Protein AF-A0A925EQ00-F1 (afdb_monomer_lite)

Sequence (76 aa):
MPWPKPNAKSRPKLRLPLVLNRRESEALDKALQTAIDEAVPGSDHLAFLYTLLRKNERILRKLQDSDGEDLETFDD

Foldseek 3Di:
DDDDDPDPPPPPPPPPPPPQDLVNLVVLLVVLVVCLVPDDPPDPVNVVSVVVNVVSVVVNVVNVVVVVPPDDPDDD

Secondary structure (DSSP, 8-state):
-PPPP----------------HHHHHHHHHHHHHHHHHSPTT-HHHHHHHHHHHHHHHHHHHHHHHTT--S-----

pLDDT: mean 73.88, std 17.12, range [44.03, 94.69]

Radius of gyration: 20.4 Å; chains: 1; bounding box: 57×24×52 Å

Structure (mmCIF, N/CA/C/O backbone):
data_AF-A0A925EQ00-F1
#
_entry.id   AF-A0A925EQ00-F1
#
loop_
_atom_site.group_PDB
_atom_site.id
_atom_site.type_symbol
_atom_site.label_atom_id
_atom_site.label_alt_id
_atom_site.label_comp_id
_atom_site.label_asym_id
_atom_site.label_entity_id
_atom_site.label_seq_id
_atom_site.pdbx_PDB_ins_code
_atom_site.Cartn_x
_atom_site.Cartn_y
_atom_site.Cartn_z
_atom_site.occupancy
_atom_site.B_iso_or_equiv
_atom_site.auth_seq_id
_atom_site.auth_comp_id
_atom_site.auth_asym_id
_atom_site.auth_atom_id
_atom_site.pdbx_PDB_model_num
ATOM 1 N N . MET A 1 1 ? -41.394 -14.531 -33.076 1.00 53.84 1 MET A N 1
ATOM 2 C CA . MET A 1 1 ? -40.020 -14.099 -33.422 1.00 53.84 1 MET A CA 1
ATOM 3 C C . MET A 1 1 ? -39.209 -13.977 -32.137 1.00 53.84 1 MET A C 1
ATOM 5 O O . MET A 1 1 ? -39.721 -13.336 -31.224 1.00 53.84 1 MET A O 1
ATOM 9 N N . PRO A 1 2 ? -38.025 -14.601 -31.994 1.00 55.69 2 PRO A N 1
ATOM 10 C CA . PRO A 1 2 ? -37.211 -14.446 -30.793 1.00 55.69 2 PRO A CA 1
ATOM 11 C C . PRO A 1 2 ? -36.323 -13.200 -30.916 1.00 55.69 2 PRO A C 1
ATOM 13 O O . PRO A 1 2 ? -35.683 -12.978 -31.942 1.00 55.69 2 PRO A O 1
ATOM 16 N N . TRP A 1 3 ? -36.308 -12.377 -29.871 1.00 61.31 3 TRP A N 1
ATOM 17 C CA . TRP A 1 3 ? -35.498 -11.163 -29.791 1.00 61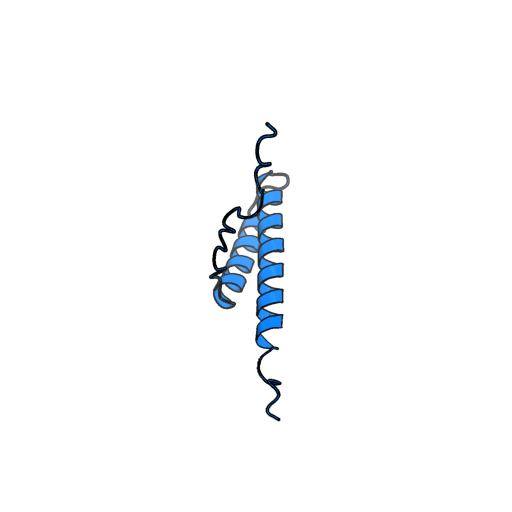.31 3 TRP A CA 1
ATOM 18 C C . TRP A 1 3 ? -34.007 -11.507 -29.621 1.00 61.31 3 TRP A C 1
ATOM 20 O O . TRP A 1 3 ? -33.683 -12.475 -28.922 1.00 61.31 3 TRP A O 1
ATOM 30 N N . PRO A 1 4 ? -33.085 -10.737 -30.227 1.00 65.69 4 PRO A N 1
ATOM 31 C CA . PRO A 1 4 ? -31.654 -10.970 -30.080 1.00 65.69 4 PRO A CA 1
ATOM 32 C C . PRO A 1 4 ? -31.213 -10.716 -28.632 1.00 65.69 4 PRO A C 1
ATOM 34 O O . PRO A 1 4 ? -31.529 -9.688 -28.034 1.00 65.69 4 PRO A O 1
ATOM 37 N N . LYS A 1 5 ? -30.475 -11.674 -28.058 1.00 63.97 5 LYS A N 1
ATOM 38 C CA . LYS A 1 5 ? -29.896 -11.560 -26.713 1.00 63.97 5 LYS A CA 1
ATOM 39 C C . LYS A 1 5 ? -28.892 -10.394 -26.677 1.00 63.97 5 LYS A C 1
ATOM 41 O O . LYS A 1 5 ? -28.055 -10.310 -27.579 1.00 63.97 5 LYS A O 1
ATOM 46 N N . PRO A 1 6 ? -28.907 -9.535 -25.643 1.00 58.53 6 PRO A N 1
ATOM 47 C CA . PRO A 1 6 ? -27.930 -8.463 -25.509 1.00 58.53 6 PRO A CA 1
ATOM 48 C C . PRO A 1 6 ? -26.538 -9.062 -25.285 1.00 58.53 6 PRO A C 1
ATOM 50 O O . PRO A 1 6 ? -26.268 -9.729 -24.285 1.00 58.53 6 PRO A O 1
ATOM 53 N N . ASN A 1 7 ? -25.648 -8.844 -26.251 1.00 53.88 7 ASN A N 1
ATOM 54 C CA . ASN A 1 7 ? -24.262 -9.284 -26.195 1.00 53.88 7 ASN A CA 1
ATOM 55 C C . ASN A 1 7 ? -23.527 -8.417 -25.156 1.00 53.88 7 ASN A C 1
ATOM 57 O O . ASN A 1 7 ? -23.165 -7.274 -25.423 1.00 53.88 7 ASN A O 1
ATOM 61 N N . ALA A 1 8 ? -23.330 -8.943 -23.946 1.00 55.59 8 ALA A N 1
ATOM 62 C CA . ALA A 1 8 ? -22.676 -8.268 -22.821 1.00 55.59 8 ALA A CA 1
ATOM 63 C C . ALA A 1 8 ? -21.144 -8.135 -22.997 1.00 55.59 8 ALA A C 1
ATOM 65 O O . ALA A 1 8 ? -20.376 -8.432 -22.083 1.00 55.59 8 ALA A O 1
ATOM 66 N N . LYS A 1 9 ? -20.672 -7.730 -24.182 1.00 58.56 9 LYS A N 1
ATOM 67 C CA . LYS A 1 9 ? -19.253 -7.767 -24.570 1.00 58.56 9 LYS A CA 1
ATOM 68 C C . LYS A 1 9 ? -18.716 -6.421 -25.060 1.00 58.56 9 LYS A C 1
ATOM 70 O O . LYS A 1 9 ? -18.1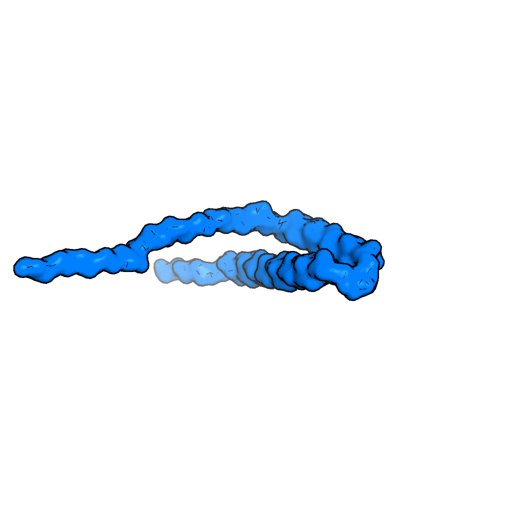09 -6.367 -26.114 1.00 58.56 9 LYS A O 1
ATOM 75 N N . SER A 1 10 ? -18.881 -5.350 -24.291 1.00 56.06 10 SER A N 1
ATOM 76 C CA . SER A 1 10 ? -17.934 -4.217 -24.313 1.00 56.06 10 SER A CA 1
ATOM 77 C C . SER A 1 10 ? -18.324 -3.194 -23.253 1.00 56.06 10 SER A C 1
ATOM 79 O O . SER A 1 10 ? -18.780 -2.094 -23.557 1.00 56.06 10 SER A O 1
ATOM 81 N N . ARG A 1 11 ? -18.149 -3.533 -21.972 1.00 55.69 11 ARG A N 1
ATOM 82 C CA . ARG A 1 11 ? -17.981 -2.454 -20.993 1.00 55.69 11 ARG A CA 1
ATOM 83 C C . ARG A 1 11 ? -16.639 -1.800 -21.337 1.00 55.69 11 ARG A C 1
ATOM 85 O O . ARG A 1 11 ? -15.644 -2.534 -21.324 1.00 55.69 11 ARG A O 1
ATOM 92 N N . PRO A 1 12 ? -16.580 -0.506 -21.698 1.00 55.94 12 PRO A N 1
ATOM 93 C CA . PRO A 1 12 ? -15.308 0.159 -21.923 1.00 55.94 12 PRO A CA 1
ATOM 94 C C . PRO A 1 12 ? -14.503 0.019 -20.635 1.00 55.94 12 PRO A C 1
ATOM 96 O O . PRO A 1 12 ? -14.884 0.525 -19.580 1.00 55.94 12 PRO A O 1
ATOM 99 N N . LYS A 1 13 ? -13.423 -0.762 -20.694 1.00 54.41 13 LYS A N 1
ATOM 100 C CA . LYS A 1 13 ? -12.454 -0.810 -19.608 1.00 54.41 13 LYS A CA 1
ATOM 101 C C . LYS A 1 13 ? -11.777 0.550 -19.648 1.00 54.41 13 LYS A C 1
ATOM 103 O O . LYS A 1 13 ? -10.888 0.751 -20.469 1.00 54.41 13 LYS A O 1
ATOM 108 N N . LEU A 1 14 ? -12.231 1.474 -18.804 1.00 44.03 14 LEU A N 1
ATOM 109 C CA . LEU A 1 14 ? -11.464 2.646 -18.399 1.00 44.03 14 LEU A CA 1
ATOM 110 C C . LEU A 1 14 ? -10.149 2.117 -17.824 1.00 44.03 14 LEU A C 1
ATOM 112 O O . LEU A 1 14 ? -10.029 1.806 -16.642 1.00 44.03 14 LEU A O 1
ATOM 116 N N . ARG A 1 15 ? -9.180 1.905 -18.712 1.00 50.94 15 ARG A N 1
ATOM 117 C CA . ARG A 1 15 ? -7.792 1.687 -18.355 1.00 50.94 15 ARG A CA 1
ATOM 118 C C . ARG A 1 15 ? -7.297 3.068 -17.989 1.00 50.94 15 ARG A C 1
ATOM 120 O O . ARG A 1 15 ? -6.799 3.781 -18.848 1.00 50.94 15 ARG A O 1
ATOM 127 N N . LEU A 1 16 ? -7.541 3.467 -16.743 1.00 48.03 16 LEU A N 1
ATOM 128 C CA . LEU A 1 16 ? -6.793 4.568 -16.160 1.00 48.03 16 LEU A CA 1
ATOM 129 C C . LEU A 1 16 ? -5.325 4.163 -16.321 1.00 48.03 16 LEU A C 1
ATOM 131 O O . LEU A 1 16 ? -4.947 3.129 -15.755 1.00 48.03 16 LEU A O 1
ATOM 135 N N . PRO A 1 17 ? -4.537 4.856 -17.166 1.00 54.72 17 PRO A N 1
ATOM 136 C CA . PRO A 1 17 ? -3.116 4.602 -17.201 1.00 54.72 17 PRO A CA 1
ATOM 137 C C . PRO A 1 17 ? -2.651 4.840 -15.775 1.00 54.72 17 PRO A C 1
ATOM 139 O O . PRO A 1 17 ? -2.994 5.840 -15.143 1.00 54.72 17 PRO A O 1
ATOM 142 N N . LEU A 1 18 ? -2.002 3.836 -15.217 1.00 59.47 18 LEU A N 1
ATOM 143 C CA . LEU A 1 18 ? -1.486 3.915 -13.874 1.00 59.47 18 LEU A CA 1
ATOM 144 C C . LEU A 1 18 ? -0.252 4.824 -13.959 1.00 59.47 18 LEU A C 1
ATOM 146 O O . LEU A 1 18 ? 0.863 4.344 -14.106 1.00 59.47 18 LEU A O 1
ATOM 150 N N . VAL A 1 19 ? -0.472 6.141 -14.017 1.00 64.81 19 VAL A N 1
ATOM 151 C CA . VAL A 1 19 ? 0.577 7.161 -14.178 1.00 64.81 19 VAL A CA 1
ATOM 152 C C . VAL A 1 19 ? 1.154 7.474 -12.803 1.00 64.81 19 VAL A C 1
ATOM 154 O O . VAL A 1 19 ? 1.027 8.582 -12.302 1.00 64.81 19 VAL A O 1
ATOM 157 N N . LEU A 1 20 ? 1.690 6.454 -12.142 1.00 65.31 20 LEU A N 1
ATOM 158 C CA . LEU A 1 20 ? 2.598 6.665 -11.027 1.00 65.31 20 LEU A CA 1
ATOM 159 C C . LEU A 1 20 ? 3.928 6.070 -11.449 1.00 65.31 20 LEU A C 1
ATOM 161 O O . LEU A 1 20 ? 4.046 4.858 -11.629 1.00 65.31 20 LEU A O 1
A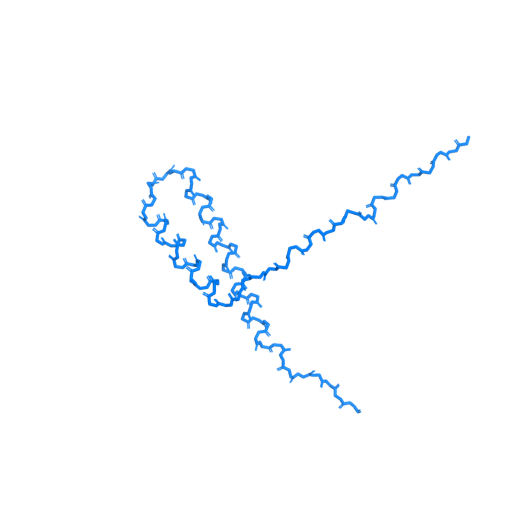TOM 165 N N . ASN A 1 21 ? 4.919 6.929 -11.649 1.00 77.69 21 ASN A N 1
ATOM 166 C CA . ASN A 1 21 ? 6.289 6.475 -11.810 1.00 77.69 21 ASN A CA 1
ATOM 167 C C . ASN A 1 21 ? 6.819 5.937 -10.465 1.00 77.69 21 ASN A C 1
ATOM 169 O O . ASN A 1 21 ? 6.196 6.082 -9.406 1.00 77.69 21 ASN A O 1
ATOM 173 N N . ARG A 1 22 ? 7.987 5.290 -10.492 1.00 81.56 22 ARG A N 1
ATOM 174 C CA . ARG A 1 22 ? 8.585 4.687 -9.294 1.00 81.56 22 ARG A CA 1
ATOM 175 C C . ARG A 1 22 ? 8.776 5.693 -8.155 1.00 81.56 22 ARG A C 1
ATOM 177 O O . ARG A 1 22 ? 8.438 5.387 -7.018 1.00 81.56 22 ARG A O 1
ATOM 184 N N . ARG A 1 23 ? 9.242 6.909 -8.461 1.00 83.44 23 ARG A N 1
ATOM 185 C CA . ARG A 1 23 ? 9.458 7.967 -7.458 1.00 83.44 23 ARG A CA 1
ATOM 186 C C . ARG A 1 23 ? 8.150 8.431 -6.824 1.00 83.44 23 ARG A C 1
ATOM 188 O O . ARG A 1 23 ? 8.098 8.627 -5.616 1.00 83.44 23 ARG A O 1
ATOM 195 N N . GLU A 1 24 ? 7.098 8.591 -7.620 1.00 85.00 24 GLU A N 1
ATOM 196 C CA . GLU A 1 24 ? 5.763 8.956 -7.136 1.00 85.00 24 GLU A CA 1
ATOM 197 C C . GLU A 1 24 ? 5.171 7.852 -6.258 1.00 85.00 24 GLU A C 1
ATOM 199 O O . GLU A 1 24 ? 4.578 8.146 -5.223 1.00 85.00 24 GLU A O 1
ATOM 204 N N . SER A 1 25 ? 5.394 6.587 -6.621 1.00 86.31 25 SER A N 1
ATOM 205 C CA . SER A 1 25 ? 4.957 5.437 -5.825 1.00 86.31 25 SER A CA 1
ATOM 206 C C . SER A 1 25 ? 5.718 5.346 -4.496 1.00 86.31 25 SER A C 1
ATOM 208 O O . SER A 1 25 ? 5.103 5.147 -3.455 1.00 86.31 25 SER A O 1
ATOM 210 N N . GLU A 1 26 ? 7.037 5.557 -4.489 1.00 88.38 26 GLU A N 1
ATOM 211 C CA . GLU A 1 26 ? 7.848 5.610 -3.260 1.00 88.38 26 GLU A CA 1
ATOM 212 C C . GLU A 1 26 ? 7.466 6.803 -2.361 1.00 88.38 26 GLU A C 1
ATOM 214 O O . GLU A 1 26 ? 7.430 6.681 -1.136 1.00 88.38 26 GLU A O 1
ATOM 219 N N . ALA A 1 27 ? 7.154 7.963 -2.950 1.00 89.44 27 ALA A N 1
ATOM 220 C CA . ALA A 1 27 ? 6.679 9.132 -2.211 1.00 89.44 27 ALA A CA 1
ATOM 221 C C . ALA A 1 27 ? 5.292 8.894 -1.598 1.00 89.44 27 ALA A C 1
ATOM 223 O O . ALA A 1 27 ? 5.060 9.250 -0.441 1.00 89.44 27 ALA A O 1
ATOM 224 N N . LEU A 1 28 ? 4.391 8.255 -2.351 1.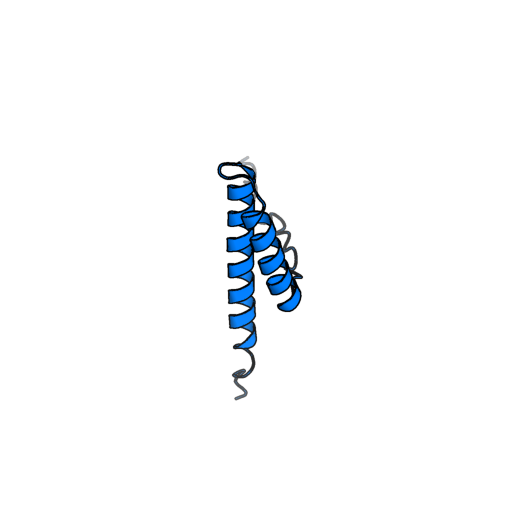00 89.31 28 LEU A N 1
ATOM 225 C CA . LEU A 1 28 ? 3.070 7.864 -1.870 1.00 89.31 28 LEU A CA 1
ATOM 226 C C . LEU A 1 28 ? 3.169 6.849 -0.725 1.00 89.31 28 LEU A C 1
ATOM 228 O O . LEU A 1 28 ? 2.418 6.956 0.238 1.00 89.31 28 LEU A O 1
ATOM 232 N N . ASP A 1 29 ? 4.118 5.915 -0.799 1.00 91.62 29 ASP A N 1
ATOM 233 C CA . ASP A 1 29 ? 4.367 4.920 0.247 1.00 91.62 29 ASP A CA 1
ATOM 234 C C . ASP A 1 29 ? 4.721 5.586 1.581 1.00 91.62 29 ASP A C 1
ATOM 236 O O . ASP A 1 29 ? 4.075 5.352 2.602 1.00 91.62 29 ASP A O 1
ATOM 240 N N . LYS A 1 30 ? 5.679 6.521 1.541 1.00 92.81 30 LYS A N 1
ATOM 241 C CA . LYS A 1 30 ? 6.090 7.306 2.711 1.00 92.81 30 LYS A CA 1
ATOM 242 C C . LYS A 1 30 ? 4.941 8.134 3.276 1.00 92.81 30 LYS A C 1
ATOM 244 O O . LYS A 1 30 ? 4.725 8.119 4.482 1.00 92.81 30 LYS A O 1
ATOM 249 N N . ALA A 1 31 ? 4.194 8.830 2.418 1.00 92.12 31 ALA A N 1
ATOM 250 C CA . ALA A 1 31 ? 3.068 9.655 2.849 1.00 92.12 31 ALA A CA 1
ATOM 251 C C . ALA A 1 31 ? 1.957 8.819 3.506 1.00 92.12 31 ALA A C 1
ATOM 253 O O . ALA A 1 31 ? 1.386 9.235 4.513 1.00 92.12 31 ALA A O 1
ATOM 254 N N . LEU A 1 32 ? 1.669 7.629 2.967 1.00 92.44 32 LEU A N 1
ATOM 255 C CA . LEU A 1 32 ? 0.697 6.706 3.550 1.00 92.44 32 LEU A CA 1
ATOM 256 C C . LEU A 1 32 ? 1.171 6.164 4.896 1.00 92.44 32 LEU A C 1
ATOM 258 O O . LEU A 1 32 ? 0.364 6.096 5.817 1.00 92.44 32 LEU A O 1
ATOM 262 N N . GLN A 1 33 ? 2.455 5.826 5.031 1.00 93.44 33 GLN A N 1
ATOM 263 C CA . GLN A 1 33 ? 3.008 5.379 6.307 1.00 93.44 33 GLN A CA 1
ATOM 264 C C . GLN A 1 33 ? 2.898 6.475 7.375 1.00 93.44 33 GLN A C 1
ATOM 266 O O . GLN A 1 33 ? 2.371 6.215 8.451 1.00 93.44 33 GLN A O 1
ATOM 271 N N . THR A 1 34 ? 3.271 7.719 7.052 1.00 94.69 34 THR A N 1
ATOM 272 C CA . THR A 1 34 ? 3.102 8.861 7.967 1.00 94.69 34 THR A CA 1
ATOM 273 C C . THR A 1 34 ? 1.637 9.069 8.353 1.00 94.69 34 THR A C 1
ATOM 275 O O . THR A 1 34 ? 1.328 9.224 9.529 1.00 94.69 34 THR A O 1
ATOM 278 N N . ALA A 1 35 ? 0.712 9.002 7.391 1.00 91.94 35 ALA A N 1
ATOM 279 C CA . ALA A 1 35 ? -0.715 9.144 7.672 1.00 91.94 35 ALA A CA 1
ATOM 280 C C . ALA A 1 35 ? -1.270 8.010 8.553 1.00 91.94 35 ALA A C 1
ATOM 282 O O . ALA A 1 35 ? -2.191 8.240 9.331 1.00 91.94 35 ALA A O 1
ATOM 283 N N . ILE A 1 36 ? -0.738 6.788 8.432 1.00 92.50 36 ILE A N 1
ATOM 284 C CA . ILE A 1 36 ? -1.096 5.654 9.296 1.00 92.50 36 ILE A CA 1
ATOM 285 C C . ILE A 1 36 ? -0.569 5.876 10.714 1.00 92.50 36 ILE A C 1
ATOM 287 O O . ILE A 1 36 ? -1.310 5.646 11.668 1.00 92.50 36 ILE A O 1
ATOM 291 N N . ASP A 1 37 ? 0.673 6.339 10.845 1.00 91.69 37 ASP A N 1
ATOM 292 C CA . ASP A 1 37 ? 1.317 6.579 12.139 1.00 91.69 37 ASP A CA 1
ATOM 293 C C . ASP A 1 37 ? 0.628 7.720 12.916 1.00 91.69 37 ASP A C 1
ATOM 295 O O . ASP A 1 37 ? 0.533 7.673 14.142 1.00 91.69 37 ASP A O 1
ATOM 299 N N . GLU A 1 38 ? 0.105 8.725 12.206 1.00 92.25 38 GLU A N 1
ATOM 300 C CA . GLU A 1 38 ? -0.646 9.850 12.783 1.00 92.25 38 GLU A CA 1
ATOM 301 C C . GLU A 1 38 ? -2.133 9.541 13.028 1.00 92.25 38 GLU A C 1
ATOM 303 O O . GLU A 1 38 ? -2.810 10.258 13.772 1.00 92.25 38 GLU A O 1
ATOM 308 N N . ALA A 1 39 ? -2.677 8.495 12.403 1.00 88.75 39 ALA A N 1
ATOM 309 C CA . ALA A 1 39 ? -4.095 8.186 12.504 1.00 88.75 39 ALA A CA 1
ATOM 310 C C . ALA A 1 39 ? -4.463 7.596 13.873 1.00 88.75 39 ALA A C 1
ATOM 312 O O . ALA A 1 39 ? -3.770 6.760 14.451 1.00 88.75 39 ALA A O 1
ATOM 313 N N . VAL A 1 40 ? -5.637 7.992 14.374 1.00 86.62 40 VAL A N 1
ATOM 314 C CA . VAL A 1 40 ? -6.162 7.486 15.646 1.00 86.62 40 VAL A CA 1
ATOM 315 C C . VAL A 1 40 ? -6.404 5.971 15.542 1.00 86.62 40 VAL A C 1
ATOM 317 O O . VAL A 1 40 ? -7.122 5.537 14.625 1.00 86.62 40 VAL A O 1
ATOM 320 N N . PRO A 1 41 ? -5.868 5.163 16.481 1.00 84.25 41 PRO A N 1
ATOM 321 C CA . PRO A 1 41 ? -6.083 3.722 16.510 1.00 84.25 41 PRO A CA 1
ATOM 322 C C . PRO A 1 41 ? -7.573 3.366 16.515 1.00 84.25 41 PRO A C 1
ATOM 324 O O . PRO A 1 41 ? -8.350 3.908 17.298 1.00 84.25 41 PRO A O 1
ATOM 327 N N . GLY A 1 42 ? -7.971 2.439 15.642 1.00 79.06 42 GLY A N 1
ATOM 328 C CA . GLY A 1 42 ? -9.361 1.982 15.528 1.00 79.06 42 GLY A CA 1
ATOM 329 C C . GLY A 1 42 ? -10.271 2.857 14.660 1.00 79.06 42 GLY A C 1
ATOM 330 O O . GLY A 1 42 ? -11.457 2.561 14.562 1.00 79.06 42 GLY A O 1
ATOM 331 N N . SER A 1 43 ? -9.747 3.903 14.011 1.00 81.94 43 SER A N 1
ATOM 332 C CA . SER A 1 43 ? -10.517 4.681 13.033 1.00 81.94 43 SER A CA 1
ATOM 333 C C . SER A 1 43 ? -10.759 3.905 11.730 1.00 81.94 43 SER A C 1
ATOM 335 O O . SER A 1 43 ? -9.873 3.212 11.228 1.00 81.94 43 SER A O 1
ATOM 337 N N . ASP A 1 44 ? -11.936 4.074 11.118 1.00 83.62 44 ASP A N 1
ATOM 338 C CA . ASP A 1 44 ? -12.271 3.452 9.822 1.00 83.62 44 ASP A CA 1
ATOM 339 C C . ASP A 1 44 ? -11.321 3.892 8.693 1.00 83.62 44 ASP A C 1
ATOM 341 O O . ASP A 1 44 ? -11.061 3.156 7.735 1.00 83.62 44 ASP A O 1
ATOM 345 N N . HIS A 1 45 ? -10.741 5.087 8.827 1.00 86.00 45 HIS A N 1
ATOM 346 C CA . HIS A 1 45 ? -9.755 5.619 7.895 1.00 86.00 45 HIS A CA 1
ATOM 347 C C . HIS A 1 45 ? -8.464 4.793 7.868 1.00 86.00 45 HIS A C 1
ATOM 349 O O . HIS A 1 45 ? -7.862 4.678 6.802 1.00 86.00 45 HIS A O 1
ATOM 355 N N . LEU A 1 46 ? -8.074 4.135 8.968 1.00 89.12 46 LEU A N 1
ATOM 356 C CA . LEU A 1 46 ? -6.908 3.246 8.977 1.00 89.12 46 LEU A CA 1
ATOM 357 C C . LEU A 1 46 ? -7.083 2.072 8.015 1.00 89.12 46 LEU A C 1
ATOM 359 O O . LEU A 1 46 ? -6.176 1.771 7.244 1.00 89.12 46 LEU A O 1
ATOM 363 N N . ALA A 1 47 ? -8.254 1.429 8.004 1.00 87.94 47 ALA A N 1
ATOM 364 C CA . ALA A 1 47 ? -8.517 0.316 7.090 1.00 87.94 47 ALA A CA 1
ATOM 365 C C . ALA A 1 47 ? -8.399 0.757 5.619 1.00 87.94 47 ALA A C 1
ATOM 367 O O . ALA A 1 47 ? -7.861 0.028 4.775 1.00 87.94 47 ALA A O 1
ATOM 368 N N . PHE A 1 48 ? -8.853 1.976 5.319 1.00 88.50 48 PHE A N 1
ATOM 369 C CA . PHE A 1 48 ? -8.699 2.584 4.003 1.00 88.50 48 PHE A CA 1
ATOM 370 C C . PHE A 1 48 ? -7.228 2.885 3.670 1.00 88.50 48 PHE A C 1
ATOM 372 O O . PHE A 1 48 ? -6.769 2.502 2.592 1.00 88.50 48 PHE A O 1
ATOM 379 N N . LEU A 1 49 ? -6.470 3.480 4.595 1.00 90.81 49 LEU A N 1
ATOM 380 C CA . LEU A 1 49 ? -5.043 3.780 4.425 1.00 90.81 49 LEU A CA 1
ATOM 381 C C . LEU A 1 49 ? -4.207 2.509 4.214 1.00 90.81 49 LEU A C 1
ATOM 383 O O . LEU A 1 49 ? -3.446 2.435 3.252 1.00 90.81 49 LEU A O 1
ATOM 387 N N . TYR A 1 50 ? -4.424 1.456 5.006 1.00 91.31 50 TYR A N 1
ATOM 388 C CA . TYR A 1 50 ? -3.772 0.156 4.800 1.00 91.31 50 TYR A CA 1
ATOM 389 C C . TYR A 1 50 ? -4.133 -0.476 3.451 1.00 91.31 50 TYR A C 1
ATOM 391 O O . TYR A 1 50 ? -3.305 -1.129 2.810 1.00 91.31 50 TYR A O 1
ATOM 399 N N . THR A 1 51 ? -5.371 -0.288 2.988 1.00 91.31 51 THR A N 1
ATOM 400 C CA . THR A 1 51 ? -5.791 -0.771 1.667 1.00 91.31 51 THR A CA 1
ATOM 401 C C . THR A 1 51 ? -5.081 -0.014 0.546 1.00 91.31 51 THR A C 1
ATOM 403 O O . THR A 1 51 ? -4.692 -0.629 -0.450 1.00 91.31 51 THR A O 1
ATOM 406 N N . LEU A 1 52 ? -4.903 1.302 0.692 1.00 90.19 52 LEU A N 1
ATOM 407 C CA . LEU A 1 52 ? -4.133 2.118 -0.246 1.00 90.19 52 LEU A CA 1
ATOM 408 C C . LEU A 1 52 ? -2.656 1.719 -0.254 1.00 90.19 52 LEU A C 1
ATOM 410 O O . LEU A 1 52 ? -2.110 1.519 -1.336 1.00 90.19 52 LEU A O 1
ATOM 414 N N . LEU A 1 53 ? -2.057 1.498 0.919 1.00 91.69 53 LEU A N 1
ATOM 415 C CA . LEU A 1 53 ? -0.665 1.066 1.052 1.00 91.69 53 LEU A CA 1
ATOM 416 C C . LEU A 1 53 ? -0.426 -0.254 0.310 1.00 91.69 53 LEU A C 1
ATOM 418 O O . LEU A 1 53 ? 0.389 -0.319 -0.604 1.00 91.69 53 LEU A O 1
ATOM 422 N N . ARG A 1 54 ? -1.249 -1.280 0.566 1.00 91.31 54 ARG A N 1
ATOM 423 C CA . ARG A 1 54 ? -1.162 -2.567 -0.152 1.00 91.31 54 ARG A CA 1
ATOM 424 C C . ARG A 1 54 ? -1.341 -2.438 -1.664 1.00 91.31 54 ARG A C 1
ATOM 426 O O . ARG A 1 54 ? -0.808 -3.246 -2.427 1.00 91.31 54 ARG A O 1
ATOM 433 N N . LYS A 1 55 ? -2.154 -1.483 -2.127 1.00 89.31 55 LYS A N 1
ATOM 434 C CA . LYS A 1 55 ? -2.297 -1.214 -3.565 1.00 89.31 55 LYS A CA 1
ATOM 435 C C . LYS A 1 55 ? -1.027 -0.579 -4.123 1.00 89.31 55 LYS A C 1
ATOM 437 O O . LYS A 1 55 ? -0.602 -1.001 -5.192 1.00 89.31 55 LYS A O 1
ATOM 442 N N . ASN A 1 56 ? -0.426 0.362 -3.402 1.00 89.19 56 ASN A N 1
ATOM 443 C CA . ASN A 1 56 ? 0.823 1.008 -3.787 1.00 89.19 56 ASN A CA 1
ATOM 444 C C . ASN A 1 56 ? 1.997 0.015 -3.837 1.00 89.19 56 ASN A C 1
ATOM 446 O O . ASN A 1 56 ? 2.699 -0.055 -4.839 1.00 89.19 56 ASN A O 1
ATOM 450 N N . GLU A 1 57 ? 2.125 -0.868 -2.845 1.00 88.69 57 GLU A N 1
ATOM 451 C CA . GLU A 1 57 ? 3.128 -1.944 -2.845 1.00 88.69 57 GLU A CA 1
ATOM 452 C C . GLU A 1 57 ? 3.002 -2.864 -4.070 1.00 88.69 57 GLU A C 1
ATOM 454 O O . GLU A 1 57 ? 3.997 -3.270 -4.668 1.00 88.69 57 GLU A O 1
ATOM 459 N N . ARG A 1 58 ? 1.771 -3.198 -4.484 1.00 86.81 58 ARG A N 1
ATOM 460 C CA . ARG A 1 58 ? 1.540 -3.996 -5.702 1.00 86.81 58 ARG A CA 1
ATOM 461 C C . ARG A 1 58 ? 1.960 -3.261 -6.968 1.00 86.81 58 ARG A C 1
ATOM 463 O O . ARG A 1 58 ? 2.353 -3.914 -7.929 1.00 86.81 58 ARG A O 1
ATOM 470 N N . ILE A 1 59 ? 1.824 -1.939 -6.991 1.00 85.06 59 ILE A N 1
ATOM 471 C CA . ILE A 1 59 ? 2.265 -1.098 -8.105 1.00 85.06 59 ILE A CA 1
ATOM 472 C C . ILE A 1 59 ? 3.792 -1.080 -8.144 1.00 85.06 59 ILE A C 1
ATOM 474 O O . ILE A 1 59 ? 4.358 -1.368 -9.191 1.00 85.06 59 ILE A O 1
ATOM 478 N N . LEU A 1 60 ? 4.447 -0.862 -7.000 1.00 84.56 60 LEU A N 1
ATOM 479 C CA . LEU A 1 60 ? 5.905 -0.898 -6.880 1.00 84.56 60 LEU A CA 1
ATOM 480 C C . LEU A 1 60 ? 6.499 -2.229 -7.343 1.00 84.56 60 LEU A C 1
ATOM 482 O O . LEU A 1 60 ? 7.456 -2.216 -8.108 1.00 84.56 60 LEU A O 1
ATOM 486 N N . ARG A 1 61 ? 5.906 -3.367 -6.956 1.00 85.44 61 ARG A N 1
ATOM 487 C CA . ARG A 1 61 ? 6.357 -4.687 -7.436 1.00 85.44 61 ARG A CA 1
ATOM 488 C C . ARG A 1 61 ? 6.248 -4.814 -8.951 1.00 85.44 61 ARG A C 1
ATOM 490 O O . ARG A 1 61 ? 7.199 -5.221 -9.591 1.00 85.44 61 ARG A O 1
ATOM 497 N N . LYS A 1 62 ? 5.126 -4.385 -9.537 1.00 83.75 62 LYS A N 1
ATOM 498 C CA . LYS A 1 62 ? 4.957 -4.413 -10.997 1.00 83.75 62 LYS A CA 1
ATOM 499 C C . LYS A 1 62 ? 5.947 -3.512 -11.723 1.00 83.75 62 LYS A C 1
ATOM 501 O O . LYS A 1 62 ? 6.413 -3.890 -12.783 1.00 83.75 62 LYS A O 1
ATOM 506 N N . LEU A 1 63 ? 6.257 -2.340 -11.168 1.00 78.12 63 LEU A N 1
ATOM 507 C CA . LEU A 1 63 ? 7.271 -1.449 -11.732 1.00 78.12 63 LEU A CA 1
ATOM 508 C C . LEU A 1 63 ? 8.671 -2.076 -11.646 1.00 78.12 63 LEU A C 1
ATOM 510 O O . LEU A 1 63 ? 9.432 -1.969 -12.597 1.00 78.12 63 LEU A O 1
ATOM 514 N N . GLN A 1 64 ? 8.988 -2.772 -10.549 1.00 78.19 64 GLN A N 1
ATOM 515 C CA . GLN A 1 64 ? 10.247 -3.511 -10.398 1.00 78.19 64 GLN A CA 1
ATOM 516 C C . GLN A 1 64 ? 10.358 -4.695 -11.364 1.00 78.19 64 GLN A C 1
ATOM 518 O O . GLN A 1 64 ? 11.430 -4.917 -11.916 1.00 78.19 64 GLN A O 1
ATOM 523 N N . ASP A 1 65 ? 9.264 -5.427 -11.583 1.00 71.62 65 ASP A N 1
ATOM 524 C CA . ASP A 1 65 ? 9.219 -6.537 -12.539 1.00 71.62 65 ASP A CA 1
ATOM 525 C C . ASP A 1 65 ? 9.360 -6.021 -13.987 1.00 71.62 65 ASP A C 1
ATOM 527 O O . ASP A 1 65 ? 10.024 -6.647 -14.806 1.00 71.62 65 ASP A O 1
ATOM 531 N N . SER A 1 66 ? 8.795 -4.846 -14.296 1.00 61.06 66 SER A N 1
ATOM 532 C CA . SER A 1 66 ? 8.917 -4.201 -15.613 1.00 61.06 66 SER A CA 1
ATOM 533 C C . SER A 1 66 ? 10.304 -3.614 -15.891 1.00 61.06 66 SER A C 1
ATOM 535 O O . SER A 1 66 ? 10.736 -3.645 -17.036 1.00 61.06 66 SER A O 1
ATOM 537 N N . ASP A 1 67 ? 11.028 -3.140 -14.870 1.00 58.16 67 ASP A N 1
ATOM 538 C CA . ASP A 1 67 ? 12.435 -2.719 -15.005 1.00 58.16 67 ASP A CA 1
ATOM 539 C C . ASP A 1 67 ? 13.371 -3.911 -15.351 1.00 58.16 67 ASP A C 1
ATOM 541 O O . ASP A 1 67 ? 14.532 -3.698 -15.701 1.00 58.16 67 ASP A O 1
ATOM 545 N N . GLY A 1 68 ? 12.892 -5.161 -15.240 1.00 48.88 68 GLY A N 1
ATOM 546 C CA . GLY A 1 68 ? 13.622 -6.391 -15.576 1.00 48.88 68 GLY A CA 1
ATOM 547 C C . GLY A 1 68 ? 13.229 -7.060 -16.903 1.00 48.88 68 GLY A C 1
ATOM 548 O O . GLY A 1 68 ? 13.856 -8.052 -17.265 1.00 48.88 68 GLY A O 1
ATOM 549 N N . GLU A 1 69 ? 12.225 -6.548 -17.626 1.00 49.62 69 GLU A N 1
ATOM 550 C CA . GLU A 1 69 ? 11.716 -7.123 -18.889 1.00 49.62 69 GLU A CA 1
ATOM 551 C C . GLU A 1 69 ? 12.168 -6.357 -20.151 1.00 49.62 69 GLU A C 1
ATOM 553 O O . GLU A 1 69 ? 11.521 -6.442 -21.192 1.00 49.62 69 GLU A O 1
ATOM 558 N N . ASP A 1 70 ? 13.303 -5.655 -20.106 1.00 48.78 70 ASP A N 1
ATOM 559 C CA . ASP A 1 70 ? 13.968 -5.167 -21.320 1.00 48.78 70 ASP A CA 1
ATOM 560 C C . ASP A 1 70 ? 15.248 -5.981 -21.593 1.00 48.78 70 ASP A C 1
ATOM 562 O O . ASP A 1 70 ? 16.189 -5.954 -20.802 1.00 48.78 70 ASP A O 1
ATOM 566 N N . LEU A 1 71 ? 15.269 -6.630 -22.772 1.00 47.66 71 LEU A N 1
ATOM 567 C CA . LEU A 1 71 ? 16.390 -7.281 -23.488 1.00 47.66 71 LEU A CA 1
ATOM 568 C C . LEU A 1 71 ? 16.525 -8.816 -23.427 1.00 47.66 71 LEU A C 1
ATOM 570 O O . LEU A 1 71 ? 17.616 -9.324 -23.215 1.00 47.66 71 LEU A O 1
ATOM 574 N N . GLU A 1 72 ? 15.480 -9.551 -23.806 1.00 48.50 72 GLU A N 1
ATOM 575 C CA . GLU A 1 72 ? 15.654 -10.673 -24.754 1.00 48.50 72 GLU A CA 1
ATOM 576 C C . GLU A 1 72 ? 14.505 -10.664 -25.773 1.00 48.50 72 GLU A C 1
ATOM 578 O O . GLU A 1 72 ? 13.694 -11.585 -25.871 1.00 48.50 72 GLU A O 1
ATOM 583 N N . THR A 1 73 ? 14.405 -9.582 -26.550 1.00 44.66 73 THR A N 1
ATOM 584 C CA . THR A 1 73 ? 13.714 -9.680 -27.838 1.00 44.66 73 THR A CA 1
ATOM 585 C C . THR A 1 73 ? 14.665 -10.398 -28.785 1.00 44.66 73 THR A C 1
ATOM 587 O O . THR A 1 73 ? 15.657 -9.829 -29.233 1.00 44.66 73 THR A O 1
ATOM 590 N N . PHE A 1 74 ? 14.372 -11.678 -28.992 1.00 47.34 74 PHE A N 1
ATOM 591 C CA . PHE A 1 74 ? 14.894 -12.537 -30.043 1.00 47.34 74 PHE A CA 1
ATOM 592 C C . PHE A 1 74 ? 14.908 -11.793 -31.386 1.00 47.34 74 PHE A C 1
ATOM 594 O O . PHE A 1 74 ? 13.849 -11.370 -31.847 1.00 47.34 74 PHE A O 1
ATOM 601 N N . ASP A 1 75 ? 16.082 -11.683 -32.006 1.00 48.69 75 ASP A N 1
ATOM 602 C CA . ASP A 1 75 ? 16.212 -11.502 -33.453 1.00 48.69 75 ASP A CA 1
ATOM 603 C C . A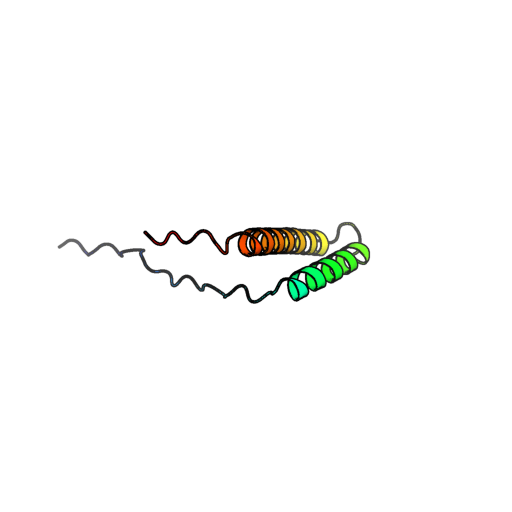SP A 1 75 ? 16.920 -12.753 -33.995 1.00 48.69 75 ASP A C 1
ATOM 605 O O . ASP A 1 75 ? 18.022 -13.096 -33.556 1.00 48.69 75 ASP A O 1
ATOM 609 N N . ASP A 1 76 ? 16.201 -13.452 -34.871 1.00 45.12 76 ASP A N 1
ATOM 610 C CA . ASP A 1 76 ? 16.566 -14.657 -35.631 1.00 45.12 76 ASP A CA 1
ATOM 611 C C . ASP A 1 76 ? 17.152 -14.238 -36.996 1.00 45.12 76 ASP A C 1
ATOM 613 O O . ASP A 1 76 ? 16.628 -13.257 -37.583 1.00 45.12 76 ASP A O 1
#

=== Feature glossary ===
Legend for the data blocks above and below:

— What the protein is —

The amino-acid sequence is the protein's primary structure: the linear order of residues from the N-terminus to the C-terminus, written in one-letter code. Everything else here — the 3D coordinates, the secondary structure, the domain annotations — is ultimately a consequence of this string.

Functional annotations link the protein to curated databases. InterPro entries identify conserved domains and families by matching the sequence against member-database signatures (Pfam, PROSITE, CDD, …). Gene Ontology (GO) terms describe molecular function, biological process, and cellular component in a controlled vocabulary. CATH places the structure in a hierarchical fold classification (Class/Architecture/Topology/Homologous-superfamily). The organism is the source species.

— Where its atoms are —

Atomic coordinates in PDBx/mmCIF format — the same representation the Protein Data Bank distributes. Each line of the _atom_site loop places one backbone atom in Cartesian space (units: ångströms, origin: arbitrary).

The six renders are orthographic views along the three Cartesian axes in both directions. Representation (cartoon, sticks, or surface) and color scheme (sequence-rainbow or by-chain) vary across proteins so the training set covers all the common visualization conventions.

— Local backbone conformation —

Eight-state secondary structure (DSSP): H is the canonical α-helix, G the tighter 3₁₀-helix, I the wider π-helix; E/B are β-structure, T and S are turns and bends, and '-' is everything else. DSSP derives these from the pattern of main-chain N–H···O=C hydrogen bonds, not from the sequence.

Three-state secondary structure (P-SEA) collapses the eight DSSP classes into helix (a), strand (b), and coil (c). P-SEA assigns these from Cα geometry alone — distances and angles — without requiring backbone oxygens, so it works on any Cα trace.

φ (phi) and ψ (psi) are the two rotatable backbone dihedrals per residue: φ is the C(i-1)–N–Cα–C torsion, ψ is the N–Cα–C–N(i+1) torsion, both in degrees on (−180°, 180°]. α-helical residues cluster near (−60°, −45°); β-strand residues near (−120°, +130°). A Ramachandran plot is simply a scatter of (φ, ψ) for every residue.

— Global shape and packing —

The geometric summary reports three shape descriptors. Rg (radius of gyration) measures how spread out the Cα atoms are about their centre of mass; compact globular proteins have small Rg, elongated or unfolded ones large. Cα contacts (<8 Å, |i−j|>4) count long-range residue pairs in spatial proximity — high for tightly packed folds, near zero for rods or random coil. The bounding-box extents give the protein's footprint along x, y, z in Å.

SASA measures how much of the protein is reachable by solvent. It is computed by rolling a water-sized probe over the atomic surface and summing the exposed area (Å²). Per-residue SASA distinguishes core (buried, low SASA) from surface (exposed, high SASA) residues; total SASA is a whole-molecule size measure.

Plot images: a contact map (which residues are close in 3D, as an N×N binary image), a Ramachandran scatter (backbone torsion angles, revealing secondary-structure composition at a glance), and — for AlphaFold structures — a PAE heatmap (pairwise prediction confidence).

— Structural neighborhood —

A 3Di character summarizes, for each residue, the relative orientation of the Cα frame of its nearest spatial neighbor. Because it encodes fold topology rather than chemistry, 3Di alignments detect remote structural similarity that sequence alignment misses.

The Foldseek neighbor list gives the closest experimentally determined structures in the PDB, ranked by structural alignment. TM-score near 1 means near-identical fold; near 0.3 means only rough topology match. This is how one finds what a novel AlphaFold prediction most resembles in the solved-structure universe.

— Confidence and 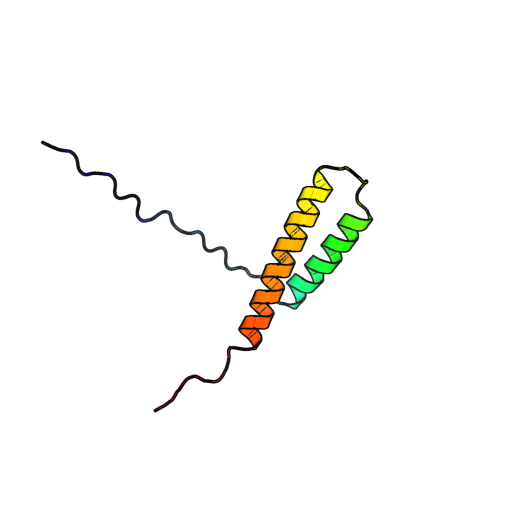disorder —

For AlphaFold models, the B-factor field carries pLDDT — the model's own estimate of local accuracy on a 0–100 scale. Regions with pLDDT<50 should be treated as essentially unmodeled; they often correspond to intrinsically disordered segments.

Crystallographic B-factors measure how much each atom's electron density is smeared out, in Å². They rise in mobile loops and surface residues and fall in the buried interior. In AlphaFold models this column is repurposed to hold pLDDT instead.

Predicted Aligned Error (PAE) is an AlphaFold confidence matrix: entry (i, j) is the expected error in the position of residue j, in ångströms, when the prediction is superimposed on the true structure at residue i. Low PAE within a block of residues means that block is internally rigid and well-predicted; high PAE between two blocks means their relative placement is uncertain even if each block individually is confident.